Protein AF-A0A4P9WBE7-F1 (afdb_monomer)

InterPro domains:
  IPR011701 Major facilitator superfamily [PF07690] (8-128)
  IPR036259 MFS transporter superfamily [G3DSA:1.20.1250.20] (3-131)
  IP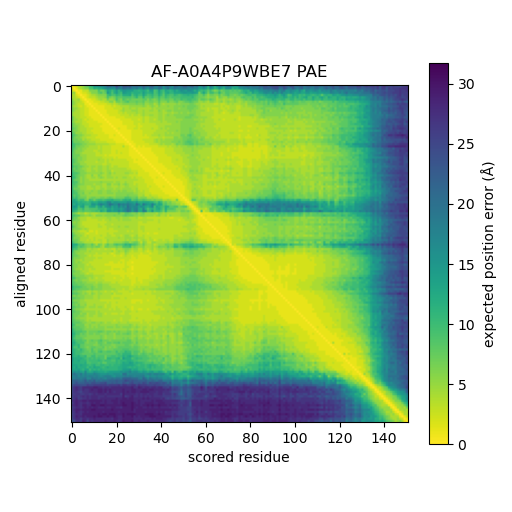R036259 MFS transporter superfamily [SSF103473] (7-125)

Radius of gyration: 24.72 Å; Cα contacts (8 Å, |Δi|>4): 81; chains: 1; bounding box: 64×46×67 Å

Nearest PDB structures (foldseek):
  8tnm-assembly1_A  TM=3.907E-01  e=2.930E+00  synthetic construct

Foldseek 3Di:
DPCLVCLLVVLLVVCQVVLVVVCVVPNLVVLLVLLVVLVVLLVVLVVCCVVPVPPDDPVSNSVNSNVSSNSRYVVVNLVSVLVVLVVPDDPVCSVVVSVVVVVVSVVVVVVVVVVVVVVVVVVVVVVVVVVVPDPDPPVPPPPPPPPPPDD

Secondary structure (DSSP, 8-state):
--GGGGTTHHHHHHHHHHHHHHHHHH-HHHHHHHHHHHHHHHHHHHHHHHHSTTT--HHHHHHHHHHHHHTTTGGGHHHHHHHHHHHHS-TTTHHHHHHHHHHHHHHHHHHHHHHHHHHHHHHHHHHHHHHHT-TT---------------

Mean predicted aligned error: 9.61 Å

Sequence (151 aa):
MSALKYIQYIPALLLIPYLGAYSDRFGRIPILKTTINSCGIWALSYLMAATWRSSLAYGFLVLMSLAQASQGSPMLMLPIAAAYVADTTKKSDRTRVLIAVGAVYYAAGAFTYAIGLFLFGARVSLIIEGQAGQPGVNRKPSDTSVGRLAS

Organism: NCBI:txid388810

Solvent-accessible surface area (backbone atoms only — not comparable to full-atom values): 8665 Å² total; per-residue (Å²): 128,71,68,67,77,45,62,35,50,56,56,19,63,67,42,46,62,57,52,51,58,46,24,71,76,72,39,50,65,64,50,52,51,41,25,55,49,24,53,50,53,48,52,48,51,53,52,49,50,68,72,39,66,90,73,62,53,72,64,56,58,52,50,49,39,47,57,24,14,74,36,44,32,76,78,42,48,59,60,47,50,50,51,45,42,61,76,75,41,56,83,90,49,34,64,62,52,50,51,49,53,50,50,53,55,54,48,52,53,53,51,51,53,52,52,52,50,51,55,51,51,55,53,51,50,55,52,53,51,58,60,72,66,55,91,74,82,73,74,71,77,76,80,76,74,76,75,78,86,71,132

Structure (mmCIF, N/CA/C/O backbone):
data_AF-A0A4P9WBE7-F1
#
_entry.id   AF-A0A4P9WBE7-F1
#
loop_
_atom_site.group_PDB
_atom_site.id
_atom_site.type_symbol
_atom_site.label_atom_id
_atom_site.label_alt_id
_atom_site.label_comp_id
_atom_site.label_asym_id
_atom_site.label_entity_id
_atom_site.label_seq_id
_atom_site.pdbx_PDB_ins_code
_atom_site.Cartn_x
_atom_site.Cartn_y
_atom_site.Cartn_z
_atom_site.occupancy
_atom_site.B_iso_or_equiv
_atom_site.auth_seq_id
_atom_site.auth_comp_id
_atom_site.auth_asym_id
_atom_site.auth_atom_id
_atom_site.pdbx_PDB_model_num
ATOM 1 N N . MET A 1 1 ? 19.747 -7.952 -9.845 1.00 53.75 1 MET A N 1
ATOM 2 C CA . MET A 1 1 ? 18.345 -7.455 -9.855 1.00 53.75 1 MET A CA 1
ATOM 3 C C . MET A 1 1 ? 17.544 -7.765 -8.575 1.00 53.75 1 MET A C 1
ATOM 5 O O . MET A 1 1 ? 16.401 -7.340 -8.478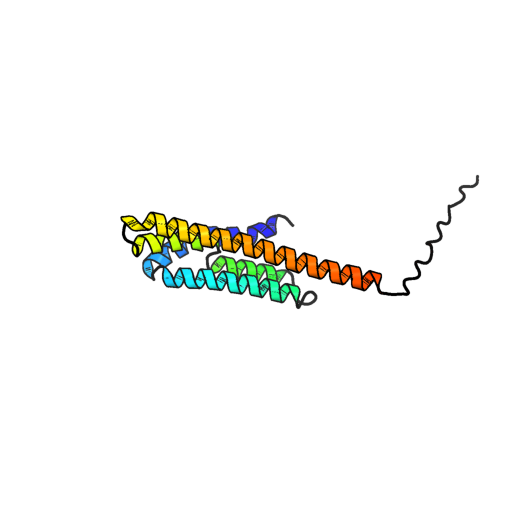 1.00 53.75 1 MET A O 1
ATOM 9 N N . SER A 1 2 ? 18.099 -8.448 -7.568 1.00 61.06 2 SER A N 1
ATOM 10 C CA . SER A 1 2 ? 17.378 -8.888 -6.357 1.00 61.06 2 SER A CA 1
ATOM 11 C C . SER A 1 2 ? 17.182 -7.804 -5.282 1.00 61.06 2 SER A C 1
ATOM 13 O O . SER A 1 2 ? 16.127 -7.778 -4.658 1.00 61.06 2 SER A O 1
ATOM 15 N N . ALA A 1 3 ? 18.131 -6.878 -5.095 1.00 63.84 3 ALA A N 1
ATOM 16 C CA . ALA A 1 3 ? 18.063 -5.857 -4.034 1.00 63.84 3 ALA A CA 1
ATOM 17 C C . ALA A 1 3 ? 16.983 -4.775 -4.262 1.00 63.84 3 ALA A C 1
ATOM 19 O O . ALA A 1 3 ? 16.379 -4.278 -3.316 1.00 63.84 3 ALA A O 1
ATOM 20 N N . LEU A 1 4 ? 16.681 -4.461 -5.523 1.00 63.47 4 LEU A N 1
ATOM 21 C CA . LEU A 1 4 ? 15.675 -3.465 -5.918 1.00 63.47 4 LEU A CA 1
ATOM 22 C C . LEU A 1 4 ? 14.267 -3.769 -5.429 1.00 63.47 4 LEU A C 1
ATOM 24 O O . LEU A 1 4 ? 13.526 -2.851 -5.101 1.00 63.47 4 LEU A O 1
ATOM 28 N N . LYS A 1 5 ? 13.909 -5.055 -5.351 1.00 66.81 5 LYS A N 1
ATOM 29 C CA . LYS A 1 5 ? 12.596 -5.478 -4.853 1.00 66.81 5 LYS A CA 1
ATOM 30 C C . LYS A 1 5 ? 12.362 -5.014 -3.416 1.00 66.81 5 LYS A C 1
ATOM 32 O O . LYS A 1 5 ? 11.219 -4.839 -3.016 1.00 66.81 5 LYS A O 1
ATOM 37 N N . TYR A 1 6 ? 13.442 -4.793 -2.665 1.00 74.00 6 TYR A N 1
ATOM 38 C CA . TYR A 1 6 ? 13.392 -4.448 -1.253 1.00 74.00 6 TYR A CA 1
ATOM 39 C C . TYR A 1 6 ? 13.588 -2.966 -0.952 1.00 74.00 6 TYR A C 1
ATOM 41 O O . TYR A 1 6 ? 13.335 -2.545 0.176 1.00 74.00 6 TYR A O 1
ATOM 49 N N . ILE A 1 7 ? 13.960 -2.157 -1.951 1.00 79.00 7 ILE A N 1
ATOM 50 C CA . ILE A 1 7 ? 14.284 -0.741 -1.738 1.00 79.00 7 ILE A CA 1
ATOM 51 C C . ILE A 1 7 ? 13.084 0.074 -1.240 1.00 79.00 7 ILE A C 1
ATOM 53 O O . ILE A 1 7 ? 13.264 1.053 -0.530 1.00 79.00 7 ILE A O 1
ATOM 57 N N . GLN A 1 8 ? 11.864 -0.362 -1.561 1.00 75.56 8 GLN A N 1
ATOM 58 C CA . GLN A 1 8 ? 10.626 0.248 -1.072 1.00 75.56 8 GLN A CA 1
ATOM 59 C C . GLN A 1 8 ? 10.250 -0.203 0.350 1.00 75.56 8 GLN A C 1
ATOM 61 O O . GLN A 1 8 ? 9.610 0.543 1.086 1.00 75.56 8 GLN A O 1
ATOM 66 N N . TYR A 1 9 ? 10.639 -1.416 0.762 1.00 80.94 9 TYR A N 1
ATOM 67 C CA . TYR A 1 9 ? 10.204 -1.982 2.044 1.00 80.94 9 TYR A CA 1
ATOM 68 C C . TYR A 1 9 ? 11.013 -1.445 3.220 1.00 80.94 9 TYR A C 1
ATOM 70 O O . TYR A 1 9 ? 10.451 -1.257 4.290 1.00 80.94 9 TYR A O 1
ATOM 78 N N . ILE A 1 10 ? 12.302 -1.158 3.029 1.00 85.06 10 ILE A N 1
ATOM 79 C CA . ILE A 1 10 ? 13.161 -0.593 4.081 1.00 85.06 10 ILE A CA 1
ATOM 80 C C . ILE A 1 10 ? 12.616 0.755 4.593 1.00 85.06 10 ILE A C 1
ATOM 82 O O . ILE A 1 10 ? 12.323 0.854 5.784 1.00 85.06 10 ILE A O 1
ATOM 86 N N . PRO A 1 11 ? 12.415 1.784 3.743 1.00 84.44 11 PRO A N 1
ATOM 87 C CA . PRO A 1 11 ? 11.855 3.054 4.194 1.00 84.44 11 PRO A CA 1
ATOM 88 C C . PRO A 1 11 ? 10.429 2.901 4.726 1.00 84.44 11 PRO A C 1
ATOM 90 O O . PRO A 1 11 ? 10.090 3.545 5.714 1.00 84.44 11 PRO A O 1
ATOM 93 N N . ALA A 1 12 ? 9.613 2.015 4.142 1.00 84.06 12 ALA A N 1
ATOM 94 C CA . ALA A 1 12 ? 8.278 1.740 4.663 1.00 84.06 12 ALA A CA 1
ATOM 95 C C . ALA A 1 12 ? 8.333 1.187 6.098 1.00 84.06 12 ALA A C 1
ATOM 97 O O . ALA A 1 12 ? 7.658 1.715 6.974 1.00 84.06 12 ALA A O 1
ATOM 98 N N . LEU A 1 13 ? 9.175 0.185 6.370 1.00 85.19 13 LEU A N 1
ATOM 99 C CA . LEU A 1 13 ? 9.349 -0.396 7.706 1.00 85.19 13 LEU A CA 1
ATOM 100 C C . LEU A 1 13 ? 9.803 0.638 8.737 1.00 85.19 13 LEU A C 1
ATOM 102 O O . LEU A 1 13 ? 9.306 0.634 9.860 1.00 85.19 13 LEU A O 1
ATOM 106 N N . LEU A 1 14 ? 10.700 1.543 8.345 1.00 88.56 14 LEU A N 1
ATOM 107 C CA . LEU A 1 14 ? 11.157 2.623 9.216 1.00 88.56 14 LEU A CA 1
ATOM 108 C C . LEU A 1 14 ? 10.065 3.664 9.479 1.00 88.56 14 LEU A C 1
ATOM 110 O O . LEU A 1 14 ? 10.005 4.201 10.578 1.00 88.56 14 LEU A O 1
ATOM 114 N N . LEU A 1 15 ? 9.197 3.941 8.502 1.00 88.19 15 LEU A N 1
ATOM 115 C CA . LEU A 1 15 ? 8.139 4.951 8.610 1.00 88.19 15 LEU A CA 1
ATOM 116 C C . L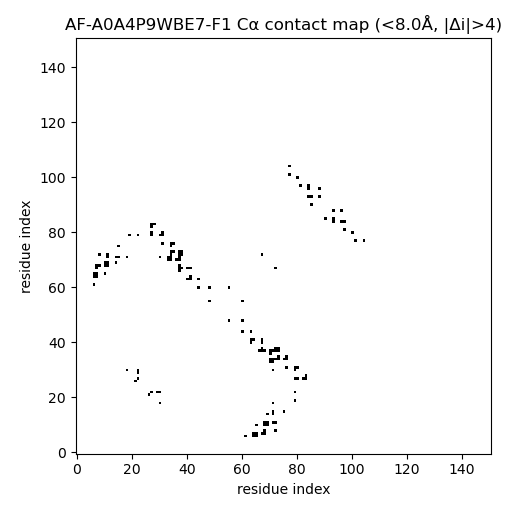EU A 1 15 ? 6.852 4.441 9.263 1.00 88.19 15 LEU A C 1
ATOM 118 O O . LEU A 1 15 ? 6.096 5.250 9.799 1.00 88.19 15 LEU A O 1
ATOM 122 N N . ILE A 1 16 ? 6.608 3.128 9.266 1.00 87.50 16 ILE A N 1
ATOM 123 C CA . ILE A 1 16 ? 5.421 2.503 9.870 1.00 87.50 16 ILE A CA 1
ATOM 124 C C . ILE A 1 16 ? 5.179 2.972 11.319 1.00 87.50 16 ILE A C 1
ATOM 126 O O . ILE A 1 16 ? 4.066 3.427 11.595 1.00 87.50 16 ILE A O 1
ATOM 130 N N . PRO A 1 17 ? 6.166 2.942 12.241 1.00 89.06 17 PRO A N 1
ATOM 131 C CA . PRO A 1 17 ? 5.962 3.403 13.616 1.00 89.06 17 PRO A CA 1
ATOM 132 C C . PRO A 1 17 ? 5.590 4.887 13.702 1.00 89.06 17 PRO A C 1
ATOM 134 O O . PRO A 1 17 ? 4.703 5.262 14.469 1.00 89.06 17 PRO A O 1
ATOM 137 N N . TYR A 1 18 ? 6.225 5.731 12.882 1.00 90.81 18 TYR A N 1
ATOM 138 C CA . TYR A 1 18 ? 5.948 7.168 12.854 1.00 90.81 18 TYR A CA 1
ATOM 139 C C . TYR A 1 18 ? 4.550 7.463 12.320 1.00 90.81 18 TYR A C 1
ATOM 141 O O . TYR A 1 18 ? 3.842 8.285 12.894 1.00 90.81 18 TYR A O 1
ATOM 149 N N . LEU A 1 19 ? 4.126 6.774 11.259 1.00 88.81 19 LEU A N 1
ATOM 150 C CA . LEU A 1 19 ? 2.782 6.913 10.699 1.00 88.81 19 LEU A CA 1
ATOM 151 C C . LEU A 1 19 ? 1.709 6.358 11.640 1.00 88.81 19 LEU A C 1
ATOM 153 O O . LEU A 1 19 ? 0.630 6.940 11.732 1.00 88.81 19 LEU A O 1
ATOM 157 N N . GLY A 1 20 ? 2.021 5.301 12.393 1.00 88.94 20 GLY A N 1
ATOM 158 C CA . GLY A 1 20 ? 1.190 4.813 13.494 1.00 88.94 20 GLY A CA 1
ATOM 159 C C . GLY A 1 20 ? 0.965 5.901 14.545 1.00 88.94 20 GLY A C 1
ATOM 160 O O . GLY A 1 20 ? -0.172 6.324 14.749 1.00 88.94 20 GLY A O 1
ATOM 161 N N . ALA A 1 21 ? 2.046 6.443 15.109 1.00 91.38 21 ALA A N 1
ATOM 162 C CA . ALA A 1 21 ? 1.978 7.525 16.095 1.00 91.38 21 ALA A CA 1
ATOM 163 C C . ALA A 1 21 ? 1.310 8.799 15.542 1.00 91.38 21 ALA A C 1
ATOM 165 O O . ALA A 1 21 ? 0.592 9.504 16.250 1.00 91.38 21 ALA A O 1
ATOM 166 N N . TYR A 1 22 ? 1.518 9.108 14.261 1.00 91.81 22 TYR A N 1
ATOM 167 C CA . TYR A 1 22 ? 0.862 10.231 13.598 1.00 91.81 22 TYR A CA 1
ATOM 168 C C . TYR A 1 22 ? -0.648 9.991 13.451 1.00 91.81 22 TYR A C 1
ATOM 170 O O . TYR A 1 22 ? -1.441 10.904 13.678 1.00 91.81 22 TYR A O 1
ATOM 178 N N . SER A 1 23 ? -1.061 8.758 13.145 1.00 93.50 23 SER A N 1
ATOM 179 C CA . SER A 1 23 ? -2.476 8.385 13.064 1.00 93.50 23 SER A CA 1
ATOM 180 C C . SER A 1 23 ? -3.195 8.470 14.416 1.00 93.50 23 SER A C 1
ATOM 182 O O . SER A 1 23 ? -4.390 8.756 14.437 1.00 93.50 23 SER A O 1
ATOM 184 N N . ASP A 1 24 ? -2.484 8.288 15.537 1.00 92.12 24 ASP A N 1
ATOM 185 C CA . ASP A 1 24 ? -3.042 8.523 16.879 1.00 92.12 24 ASP A CA 1
ATOM 186 C C . ASP A 1 24 ? -3.343 10.013 17.108 1.00 92.12 24 ASP A C 1
ATOM 188 O O . ASP A 1 24 ? -4.344 10.358 17.730 1.00 92.12 24 ASP A O 1
ATOM 192 N N . ARG A 1 25 ? -2.491 10.910 16.591 1.00 94.50 25 ARG A N 1
ATOM 193 C CA . ARG A 1 25 ? -2.590 12.363 16.821 1.00 94.50 25 ARG A CA 1
ATOM 194 C C . ARG A 1 25 ? -3.591 13.063 15.907 1.00 94.50 25 ARG A C 1
ATOM 196 O O . ARG A 1 25 ? -4.318 13.940 16.358 1.00 94.50 25 ARG A O 1
ATOM 203 N N . PHE A 1 26 ? -3.604 12.707 14.625 1.00 93.12 26 PHE A N 1
ATOM 204 C CA . PHE A 1 26 ? -4.399 13.391 13.595 1.00 93.12 26 PHE A CA 1
ATOM 205 C C . PHE A 1 26 ? -5.631 12.587 13.152 1.00 93.12 26 PHE A C 1
ATOM 207 O O . PHE A 1 26 ? -6.382 13.017 12.276 1.00 93.12 26 PHE A O 1
ATOM 214 N N . GLY A 1 27 ? -5.851 11.422 13.763 1.00 93.19 27 GLY A N 1
ATOM 215 C CA . GLY A 1 27 ? -6.909 10.487 13.408 1.00 93.19 27 GLY A CA 1
ATOM 216 C C . GLY A 1 27 ? -6.500 9.499 12.311 1.00 93.19 27 GLY A C 1
ATOM 217 O O . GLY A 1 27 ? -5.535 9.682 11.566 1.00 93.19 27 GLY A O 1
ATOM 218 N N . ARG A 1 28 ? -7.277 8.417 12.197 1.00 93.31 28 ARG A N 1
ATOM 219 C CA . ARG A 1 28 ? -6.981 7.296 11.286 1.00 93.31 28 ARG A CA 1
ATOM 220 C C . ARG A 1 28 ? -7.329 7.586 9.824 1.00 93.31 28 ARG A C 1
ATOM 222 O O . ARG A 1 28 ? -6.651 7.101 8.923 1.00 93.31 28 ARG A O 1
ATOM 229 N N . ILE A 1 29 ? -8.376 8.380 9.578 1.00 93.62 29 ILE A N 1
ATOM 230 C CA . ILE A 1 29 ? -8.899 8.647 8.225 1.00 93.62 29 ILE A CA 1
ATOM 231 C C . ILE A 1 29 ? -7.875 9.363 7.329 1.00 93.62 29 ILE A C 1
ATOM 233 O O . ILE A 1 29 ? -7.706 8.918 6.192 1.00 93.62 29 ILE A O 1
ATOM 237 N N . PRO A 1 30 ? -7.175 10.430 7.775 1.00 92.25 30 PRO A N 1
ATOM 238 C CA . PRO A 1 30 ? -6.138 11.060 6.961 1.00 92.25 30 PRO A CA 1
ATOM 239 C C . PRO A 1 30 ? -5.066 10.069 6.512 1.00 92.25 30 PRO A C 1
ATOM 241 O O . PRO A 1 30 ? -4.688 10.083 5.344 1.00 92.25 30 PRO A O 1
ATOM 244 N N . ILE A 1 31 ? -4.653 9.154 7.396 1.00 91.62 31 ILE A N 1
ATOM 245 C CA . ILE A 1 31 ? -3.614 8.178 7.064 1.00 91.62 31 ILE A CA 1
ATOM 246 C C . ILE A 1 31 ? -4.123 7.097 6.110 1.00 91.62 31 ILE A C 1
ATOM 248 O O . ILE A 1 31 ? -3.424 6.736 5.167 1.00 91.62 31 ILE A O 1
ATOM 252 N N . LEU A 1 32 ? -5.376 6.655 6.250 1.00 89.94 32 LEU A N 1
ATOM 253 C CA . LEU A 1 32 ? -6.000 5.786 5.245 1.00 89.94 32 LEU A CA 1
ATOM 254 C C . LEU A 1 32 ? -6.038 6.453 3.863 1.00 89.94 32 LEU A C 1
ATOM 256 O O . LEU A 1 32 ? -5.703 5.813 2.867 1.00 89.94 32 LEU A O 1
ATOM 260 N N . LYS A 1 33 ? -6.387 7.745 3.789 1.00 90.44 33 LYS A N 1
ATOM 261 C CA . LYS A 1 33 ? -6.388 8.498 2.523 1.00 90.44 33 LYS A CA 1
ATOM 262 C C . LYS A 1 33 ? -4.988 8.602 1.919 1.00 90.44 33 LYS A C 1
ATOM 264 O O . LYS A 1 33 ? -4.844 8.388 0.719 1.00 90.44 33 LYS A O 1
ATOM 269 N N . THR A 1 34 ? -3.958 8.884 2.721 1.00 89.69 34 THR A N 1
ATOM 270 C CA . THR A 1 34 ? -2.575 8.923 2.218 1.00 89.69 34 THR A CA 1
ATOM 271 C C . THR A 1 34 ? -2.119 7.557 1.716 1.00 89.69 34 THR A C 1
ATOM 273 O O . THR A 1 34 ? -1.519 7.477 0.648 1.00 89.69 34 THR A O 1
ATOM 276 N N . THR A 1 35 ? -2.476 6.470 2.409 1.00 87.81 35 THR A N 1
ATOM 277 C CA . THR A 1 35 ? -2.152 5.112 1.953 1.00 87.81 35 THR A CA 1
ATOM 278 C C . THR A 1 35 ? -2.854 4.776 0.635 1.00 87.81 35 THR A C 1
ATOM 280 O O . THR A 1 35 ? -2.209 4.258 -0.273 1.00 87.81 35 THR A O 1
ATOM 283 N N . ILE A 1 36 ? -4.130 5.135 0.466 1.00 87.69 36 ILE A N 1
ATOM 284 C CA . ILE A 1 36 ? -4.854 4.949 -0.805 1.00 87.69 36 ILE A CA 1
ATOM 285 C C . ILE A 1 36 ? -4.209 5.766 -1.934 1.00 87.69 36 ILE A C 1
ATOM 287 O O . ILE A 1 36 ? -3.977 5.239 -3.023 1.00 87.69 36 ILE A O 1
ATOM 291 N N . ASN A 1 37 ? -3.855 7.027 -1.674 1.00 87.44 37 ASN A N 1
ATOM 292 C CA . ASN A 1 37 ? -3.173 7.875 -2.654 1.00 87.44 37 ASN A CA 1
ATOM 293 C C . ASN A 1 37 ? -1.817 7.288 -3.074 1.00 87.44 37 ASN A C 1
ATOM 295 O O . ASN A 1 37 ? -1.473 7.333 -4.256 1.00 87.44 37 ASN A O 1
ATOM 299 N N . SER A 1 38 ? -1.087 6.662 -2.144 1.00 87.00 38 SER A N 1
ATOM 300 C CA . SER A 1 38 ? 0.179 5.983 -2.446 1.00 87.00 38 SER A CA 1
ATOM 301 C C . SER A 1 38 ? 0.009 4.856 -3.472 1.00 87.00 38 SER A C 1
ATOM 303 O O . SER A 1 38 ? 0.840 4.705 -4.369 1.00 87.00 38 SER A O 1
ATOM 305 N N . CYS A 1 39 ? -1.100 4.108 -3.402 1.00 84.44 39 CYS A N 1
ATOM 306 C CA . CYS A 1 39 ? -1.439 3.072 -4.378 1.00 84.44 39 CYS A CA 1
ATOM 307 C C . CYS A 1 39 ? -1.732 3.676 -5.759 1.00 84.44 39 CYS A C 1
ATOM 309 O O . CYS A 1 39 ? -1.335 3.108 -6.775 1.00 84.44 39 CYS A O 1
ATOM 311 N N . GLY A 1 40 ? -2.386 4.841 -5.799 1.00 84.31 40 GLY A N 1
ATOM 312 C CA . GLY A 1 40 ? -2.644 5.583 -7.034 1.00 84.31 40 GLY A CA 1
ATOM 313 C C . GLY A 1 40 ? -1.360 6.076 -7.704 1.00 84.31 40 GLY A C 1
ATOM 314 O O . GLY A 1 40 ? -1.178 5.877 -8.902 1.00 84.31 40 GLY A O 1
ATOM 315 N N . ILE A 1 41 ? -0.434 6.649 -6.929 1.00 84.56 41 ILE A N 1
ATOM 316 C CA . ILE A 1 41 ? 0.881 7.089 -7.426 1.00 84.56 41 ILE A CA 1
ATOM 317 C C . ILE A 1 41 ? 1.678 5.898 -7.959 1.00 84.56 41 ILE A C 1
ATOM 319 O O . ILE A 1 41 ? 2.277 5.982 -9.030 1.00 84.56 41 ILE A O 1
ATOM 323 N N . TRP A 1 42 ? 1.637 4.768 -7.251 1.00 84.38 42 TRP A N 1
ATOM 324 C CA . TRP A 1 42 ? 2.271 3.530 -7.692 1.00 84.38 42 TRP A CA 1
ATOM 325 C C . TRP A 1 42 ? 1.710 3.053 -9.036 1.00 84.38 42 TRP A C 1
ATOM 327 O O . TRP A 1 42 ? 2.468 2.869 -9.988 1.00 84.38 42 TRP A O 1
ATOM 337 N N . ALA A 1 43 ? 0.386 2.948 -9.163 1.00 83.12 43 ALA A N 1
ATOM 338 C CA . ALA A 1 43 ? -0.259 2.579 -10.422 1.00 83.12 43 ALA A CA 1
ATOM 339 C C . ALA A 1 43 ? 0.097 3.549 -11.563 1.00 83.12 43 ALA A C 1
ATOM 341 O O . ALA A 1 43 ? 0.454 3.113 -12.660 1.00 83.12 43 ALA A O 1
ATOM 342 N N . LEU A 1 44 ? 0.071 4.858 -11.292 1.00 85.56 44 LEU A N 1
ATOM 343 C CA . LEU A 1 44 ? 0.420 5.885 -12.268 1.00 85.56 44 LEU A CA 1
ATOM 344 C C . LEU A 1 44 ? 1.878 5.755 -12.721 1.00 85.56 44 LEU A C 1
ATOM 346 O O . LEU A 1 44 ? 2.150 5.818 -13.915 1.00 85.56 44 LEU A O 1
ATOM 350 N N . SER A 1 45 ? 2.812 5.506 -11.802 1.00 84.12 45 SER A N 1
ATOM 351 C CA . SER A 1 45 ? 4.229 5.336 -12.138 1.00 84.12 45 SER A CA 1
ATOM 352 C C . SER A 1 45 ? 4.492 4.148 -13.069 1.00 84.12 45 SER A C 1
ATOM 354 O O . SER A 1 45 ? 5.277 4.283 -14.009 1.00 84.12 45 SER A O 1
ATOM 356 N N . TYR A 1 46 ? 3.794 3.021 -12.888 1.00 81.00 46 TYR A N 1
ATOM 357 C CA . TYR A 1 46 ? 3.869 1.900 -13.832 1.00 81.00 46 TYR A CA 1
ATOM 358 C C . TYR A 1 46 ? 3.230 2.220 -15.172 1.00 81.00 46 TYR A C 1
ATOM 360 O O . TYR A 1 46 ? 3.777 1.836 -16.205 1.00 81.00 46 TYR A O 1
ATOM 368 N N . LEU A 1 47 ? 2.098 2.928 -15.171 1.00 83.38 47 LEU A N 1
ATOM 369 C CA . LEU A 1 47 ? 1.457 3.352 -16.409 1.00 83.38 47 LEU A CA 1
ATOM 370 C C . LEU A 1 47 ? 2.395 4.254 -17.218 1.00 83.38 47 LEU A C 1
ATOM 372 O O . LEU A 1 47 ? 2.612 4.000 -18.399 1.00 83.38 47 LEU A O 1
ATOM 376 N N . MET A 1 48 ? 3.024 5.235 -16.563 1.00 83.44 48 MET A N 1
ATOM 377 C CA . MET A 1 48 ? 4.027 6.101 -17.181 1.00 83.44 48 MET A CA 1
ATOM 378 C C . MET A 1 48 ? 5.218 5.294 -17.712 1.00 83.44 48 MET A C 1
ATOM 380 O O . MET A 1 48 ? 5.658 5.509 -18.839 1.00 83.44 48 MET A O 1
ATOM 384 N N . ALA A 1 49 ? 5.725 4.334 -16.934 1.00 82.00 49 ALA A N 1
ATOM 385 C CA . ALA A 1 49 ? 6.827 3.466 -17.351 1.00 82.00 49 ALA A CA 1
ATOM 386 C C . ALA A 1 49 ? 6.478 2.594 -18.567 1.00 82.00 49 ALA A C 1
ATOM 388 O O . ALA A 1 49 ? 7.340 2.318 -19.403 1.00 82.00 49 ALA A O 1
ATOM 389 N N . ALA A 1 50 ? 5.217 2.174 -18.679 1.00 78.69 50 ALA A N 1
ATOM 390 C CA . ALA A 1 50 ? 4.726 1.414 -19.818 1.00 78.69 50 ALA A CA 1
ATOM 391 C C . ALA A 1 50 ? 4.577 2.2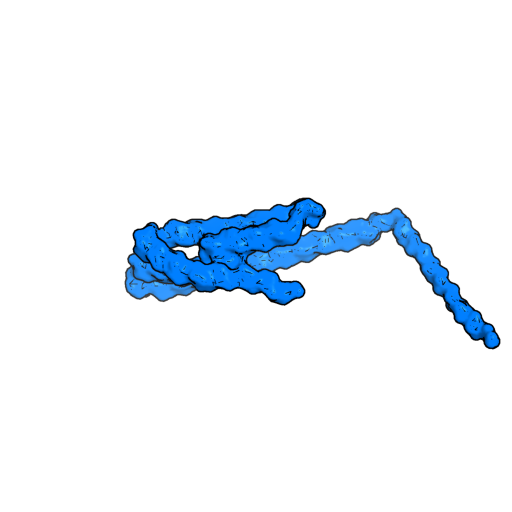80 -21.082 1.00 78.69 50 ALA A C 1
ATOM 393 O O . ALA A 1 50 ? 4.859 1.791 -22.176 1.00 78.69 50 ALA A O 1
ATOM 394 N N . THR A 1 51 ? 4.167 3.548 -20.951 1.00 82.50 51 THR A N 1
ATOM 395 C CA . THR A 1 51 ? 3.950 4.461 -22.087 1.00 82.50 51 THR A CA 1
ATOM 396 C C . THR A 1 51 ? 5.238 5.119 -22.589 1.00 82.50 51 THR A C 1
ATOM 398 O O . THR A 1 51 ? 5.454 5.183 -23.796 1.00 82.50 51 THR A O 1
ATOM 401 N N . TRP A 1 52 ? 6.134 5.555 -21.699 1.00 83.00 52 TRP A N 1
ATOM 402 C CA . TRP A 1 52 ? 7.381 6.262 -22.044 1.00 83.00 52 TRP A CA 1
ATOM 403 C C . TRP A 1 52 ? 8.624 5.382 -21.891 1.00 83.00 52 TRP A C 1
ATOM 405 O O . TRP A 1 52 ? 9.626 5.765 -21.281 1.00 83.00 52 TRP A O 1
ATOM 415 N N . ARG A 1 53 ? 8.561 4.183 -22.477 1.00 69.69 53 ARG A N 1
ATOM 416 C CA . ARG A 1 53 ? 9.550 3.107 -22.299 1.00 69.69 53 ARG A CA 1
ATOM 417 C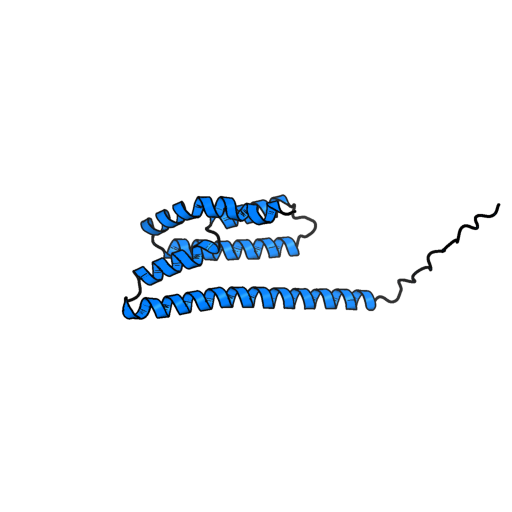 C . ARG A 1 53 ? 10.995 3.499 -22.646 1.00 69.69 53 ARG A C 1
ATOM 419 O O . ARG A 1 53 ? 11.921 2.941 -22.072 1.00 69.69 53 ARG A O 1
ATOM 426 N N . SER A 1 54 ? 11.187 4.433 -23.578 1.00 68.19 54 SER A N 1
ATOM 427 C CA . SER A 1 54 ? 12.498 4.907 -24.049 1.00 68.19 54 SER A CA 1
ATOM 428 C C . SER A 1 54 ? 13.020 6.155 -23.327 1.00 68.19 54 SER A C 1
ATOM 430 O O . SER A 1 54 ? 14.210 6.440 -23.419 1.00 68.19 54 SER A O 1
ATOM 432 N N . SER A 1 55 ? 12.167 6.894 -22.607 1.00 69.38 55 SER A N 1
ATOM 433 C CA . SER A 1 55 ? 12.532 8.180 -21.984 1.00 69.38 55 SER A CA 1
ATOM 434 C C . SER A 1 55 ? 12.602 8.125 -20.461 1.00 69.38 55 SER A C 1
ATOM 436 O O . SER A 1 55 ? 13.260 8.963 -19.846 1.00 69.38 55 SER A O 1
ATOM 438 N N . LEU A 1 56 ? 11.941 7.153 -19.830 1.00 74.00 56 LEU A N 1
ATOM 439 C CA . LEU A 1 56 ? 11.959 7.027 -18.378 1.00 74.00 56 LEU A CA 1
ATOM 440 C C . LEU A 1 56 ? 13.214 6.294 -17.909 1.00 74.00 56 LEU A C 1
ATOM 442 O O . LEU A 1 56 ? 13.325 5.071 -17.984 1.00 74.00 56 LEU A O 1
ATOM 446 N N . ALA A 1 57 ? 14.158 7.074 -17.385 1.00 75.94 57 ALA A N 1
ATOM 447 C CA . ALA A 1 57 ? 15.348 6.552 -16.738 1.00 75.94 57 ALA A CA 1
ATOM 448 C C . ALA A 1 57 ? 14.974 5.685 -15.526 1.00 75.94 57 ALA A C 1
ATOM 450 O O . ALA A 1 57 ? 14.060 6.000 -14.765 1.00 75.94 57 ALA A O 1
ATOM 451 N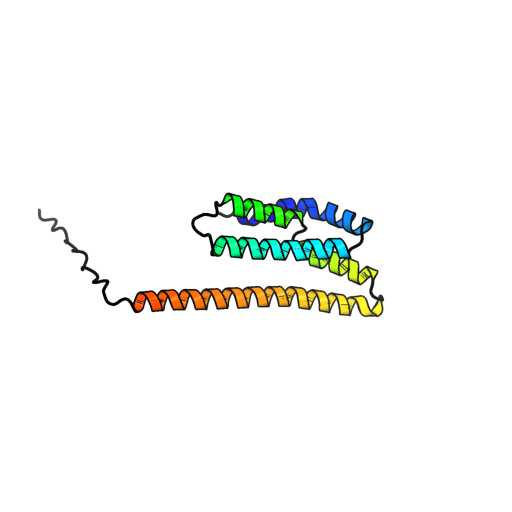 N . TYR A 1 58 ? 15.752 4.630 -15.291 1.00 79.56 58 TYR A N 1
ATOM 452 C CA . TYR A 1 58 ? 15.624 3.743 -14.130 1.00 79.56 58 TYR A CA 1
ATOM 453 C C . TYR A 1 58 ? 15.539 4.498 -12.783 1.00 79.56 58 TYR A C 1
ATOM 455 O O . TYR A 1 58 ? 14.815 4.077 -11.881 1.00 79.56 58 TYR A O 1
ATOM 463 N N . GLY A 1 59 ? 16.194 5.661 -12.664 1.00 82.56 59 GLY A N 1
ATOM 464 C CA . GLY A 1 59 ? 16.097 6.526 -11.484 1.00 82.56 59 GLY A CA 1
ATOM 465 C C . GLY A 1 59 ? 14.676 7.017 -11.174 1.00 82.56 59 GLY A C 1
ATOM 466 O O . GLY A 1 59 ? 14.320 7.121 -10.005 1.00 82.56 59 GLY A O 1
ATOM 467 N N . PHE A 1 60 ? 13.828 7.237 -12.184 1.00 85.19 60 PHE A N 1
ATOM 468 C CA . PHE A 1 60 ? 12.431 7.629 -11.979 1.00 85.19 60 PHE A CA 1
ATOM 469 C C . PHE A 1 60 ? 11.635 6.541 -11.249 1.00 85.19 60 PHE A C 1
ATOM 471 O O . PHE A 1 60 ? 10.911 6.834 -10.303 1.00 85.19 60 PHE A O 1
ATOM 478 N N . LEU A 1 61 ? 11.819 5.272 -11.628 1.00 82.31 61 LEU A N 1
ATOM 479 C CA . LEU A 1 61 ? 11.158 4.141 -10.969 1.00 82.31 61 LEU A CA 1
ATOM 480 C C . LEU A 1 61 ? 11.590 4.002 -9.507 1.00 82.31 61 LEU A C 1
ATOM 482 O O . LEU A 1 61 ? 10.761 3.726 -8.640 1.00 82.31 61 LEU A O 1
ATOM 486 N N . VAL A 1 62 ? 12.874 4.237 -9.223 1.00 85.31 62 VAL A N 1
ATOM 487 C CA . VAL A 1 62 ? 13.392 4.251 -7.849 1.00 85.31 62 VAL A CA 1
ATOM 488 C C . VAL A 1 62 ? 12.768 5.399 -7.054 1.00 85.31 62 VAL A C 1
ATOM 490 O O . VAL A 1 62 ? 12.264 5.167 -5.959 1.00 85.31 62 VAL A O 1
ATOM 493 N N . LEU A 1 63 ? 12.727 6.612 -7.613 1.00 86.75 63 LEU A N 1
ATOM 494 C CA . LEU A 1 63 ? 12.117 7.774 -6.960 1.00 86.75 63 LEU A CA 1
ATOM 495 C C . LEU A 1 63 ? 10.629 7.560 -6.669 1.00 86.75 63 LEU A C 1
ATOM 497 O O . LEU A 1 63 ? 10.183 7.844 -5.562 1.00 86.75 63 LEU A O 1
ATOM 501 N N . MET A 1 64 ? 9.874 7.011 -7.622 1.00 86.56 64 MET A N 1
ATOM 502 C CA . MET A 1 64 ? 8.457 6.691 -7.425 1.00 86.56 64 MET A CA 1
ATOM 503 C C . MET A 1 64 ? 8.259 5.606 -6.360 1.00 86.56 64 MET A C 1
ATOM 505 O O . MET A 1 64 ? 7.359 5.723 -5.532 1.00 86.56 64 MET A O 1
ATOM 509 N N . SER A 1 65 ? 9.138 4.599 -6.311 1.00 83.12 65 SER A N 1
ATOM 510 C CA . SER A 1 65 ? 9.110 3.563 -5.265 1.00 83.12 65 SER A CA 1
ATOM 511 C C . SER A 1 65 ? 9.382 4.146 -3.872 1.00 83.12 65 SER A C 1
ATOM 513 O O . SER A 1 65 ? 8.726 3.779 -2.899 1.00 83.12 65 SER A O 1
ATOM 515 N N . LEU A 1 66 ? 10.316 5.095 -3.762 1.00 87.38 66 LEU A N 1
ATOM 516 C CA . LEU A 1 66 ? 10.595 5.801 -2.508 1.00 87.38 66 LEU A CA 1
ATOM 517 C C . LEU A 1 66 ? 9.443 6.736 -2.108 1.00 87.38 66 LEU A C 1
ATOM 519 O O . LEU A 1 66 ? 9.065 6.777 -0.939 1.00 87.38 66 LEU A O 1
ATOM 523 N N . ALA A 1 67 ? 8.848 7.443 -3.072 1.00 86.00 67 ALA A N 1
ATOM 524 C CA . ALA A 1 67 ? 7.688 8.307 -2.850 1.00 86.00 67 ALA A CA 1
ATOM 525 C C . ALA A 1 67 ? 6.437 7.518 -2.433 1.00 86.00 67 ALA A C 1
ATOM 527 O O . ALA A 1 67 ? 5.622 8.010 -1.655 1.00 86.00 67 ALA A O 1
ATOM 528 N N . GLN A 1 68 ? 6.279 6.288 -2.923 1.00 84.56 68 GLN A N 1
ATOM 529 C CA . GLN A 1 68 ? 5.243 5.375 -2.450 1.00 84.56 68 GLN A CA 1
ATOM 530 C C . GLN A 1 68 ? 5.530 4.921 -1.014 1.00 84.56 68 GLN A C 1
ATOM 532 O O . GLN A 1 68 ? 4.635 4.940 -0.166 1.00 84.56 68 GLN A O 1
ATOM 537 N N . ALA A 1 69 ? 6.773 4.522 -0.728 1.00 84.62 69 ALA A N 1
ATOM 538 C CA . ALA A 1 69 ? 7.161 4.061 0.598 1.00 84.62 69 ALA A CA 1
ATOM 539 C C . ALA A 1 69 ? 6.951 5.137 1.674 1.00 84.62 69 ALA A C 1
ATOM 541 O O . ALA A 1 69 ? 6.546 4.809 2.789 1.00 84.62 69 ALA A O 1
ATOM 542 N N . SER A 1 70 ? 7.153 6.416 1.333 1.00 84.62 70 SER A N 1
ATOM 543 C CA . SER A 1 70 ? 6.966 7.526 2.272 1.00 84.62 70 SER A CA 1
ATOM 544 C C . SER A 1 70 ? 5.511 7.778 2.676 1.00 84.62 70 SER A C 1
ATOM 546 O O . SER A 1 70 ? 5.254 8.316 3.749 1.00 84.62 70 SER A O 1
ATOM 548 N N . GLN A 1 71 ? 4.553 7.344 1.857 1.00 82.88 71 GLN A N 1
ATOM 549 C CA . GLN A 1 71 ? 3.117 7.539 2.088 1.00 82.88 71 GLN A CA 1
ATOM 550 C C . GLN A 1 71 ? 2.451 6.360 2.811 1.00 82.88 71 GLN A C 1
ATOM 552 O O . GLN A 1 71 ? 1.227 6.311 2.957 1.00 82.88 71 GLN A O 1
ATOM 557 N N . GLY A 1 72 ? 3.261 5.417 3.295 1.00 70.62 72 GLY A N 1
ATOM 558 C CA . GLY A 1 72 ? 2.832 4.419 4.263 1.00 70.62 72 GLY A CA 1
ATOM 559 C C . GLY A 1 72 ? 2.786 2.989 3.770 1.00 70.62 72 GLY A C 1
ATOM 560 O O . GLY A 1 72 ? 2.599 2.105 4.593 1.00 70.62 72 GLY A O 1
ATOM 561 N N . SER A 1 73 ? 3.057 2.727 2.491 1.00 77.81 73 SER A N 1
ATOM 562 C CA . SER A 1 73 ? 2.964 1.387 1.901 1.00 77.81 73 SER A CA 1
ATOM 563 C C . SER A 1 73 ? 1.556 0.762 2.031 1.00 77.81 73 SER A C 1
ATOM 565 O O . SER A 1 73 ? 0.839 0.957 3.014 1.00 77.81 73 SER A O 1
ATOM 567 N N . PRO A 1 74 ? 1.131 -0.081 1.077 1.00 79.38 74 PRO A N 1
ATOM 568 C CA . PRO A 1 74 ? -0.089 -0.876 1.238 1.00 79.38 74 PRO A CA 1
ATOM 569 C C . PRO A 1 74 ? -0.113 -1.695 2.542 1.00 79.38 74 PRO A C 1
ATOM 571 O O . PRO A 1 74 ? -1.181 -2.012 3.060 1.00 79.38 74 PRO A O 1
ATOM 574 N N . MET A 1 75 ? 1.062 -1.991 3.115 1.00 82.12 75 MET A N 1
ATOM 575 C CA . MET A 1 75 ? 1.189 -2.746 4.364 1.00 82.12 75 MET A CA 1
ATOM 576 C C . MET A 1 75 ? 0.584 -2.044 5.589 1.00 82.12 75 MET A C 1
ATOM 578 O O . MET A 1 75 ? 0.181 -2.738 6.518 1.00 82.12 75 MET A O 1
ATOM 582 N N . LEU A 1 76 ? 0.464 -0.708 5.600 1.00 87.88 76 LEU A N 1
ATOM 583 C CA . LEU A 1 76 ? -0.214 0.013 6.688 1.00 87.88 76 LEU A CA 1
ATOM 584 C C . LEU A 1 76 ? -1.736 -0.011 6.590 1.00 87.88 76 LEU A C 1
ATOM 586 O O . LEU A 1 76 ? -2.412 0.254 7.585 1.00 87.88 76 LEU A O 1
ATOM 590 N N . MET A 1 77 ? -2.290 -0.342 5.423 1.00 89.62 77 MET A N 1
ATOM 591 C CA . MET A 1 77 ? -3.724 -0.207 5.192 1.00 89.62 77 MET A CA 1
ATOM 592 C C . MET A 1 77 ? -4.533 -1.119 6.118 1.00 89.62 77 MET A C 1
ATOM 594 O O . MET A 1 77 ? -5.487 -0.662 6.741 1.00 89.62 77 MET A O 1
ATOM 598 N N . LEU A 1 78 ? -4.119 -2.383 6.265 1.00 91.75 78 LEU A N 1
ATOM 599 C CA . LEU A 1 78 ? -4.788 -3.347 7.143 1.00 91.75 78 LEU A CA 1
ATOM 600 C C . LEU A 1 78 ? -4.674 -2.980 8.635 1.00 91.75 78 LEU A C 1
ATOM 602 O O . LEU A 1 78 ? -5.718 -2.909 9.281 1.00 91.75 78 LEU A O 1
ATOM 606 N N . PRO A 1 79 ? -3.479 -2.705 9.202 1.00 92.19 79 PRO A N 1
ATOM 607 C CA . PRO A 1 79 ? -3.353 -2.286 10.599 1.00 92.19 79 PRO A CA 1
ATOM 608 C C . PRO A 1 79 ? -4.155 -1.027 10.940 1.00 92.19 79 PRO A C 1
ATOM 610 O O . PRO A 1 79 ? -4.837 -0.992 11.962 1.00 92.19 79 PRO A O 1
ATOM 613 N N . ILE A 1 80 ? -4.122 -0.004 10.080 1.00 93.12 80 ILE A N 1
ATOM 614 C CA . ILE A 1 80 ? -4.830 1.257 10.336 1.00 93.12 80 ILE A CA 1
ATOM 615 C C . ILE A 1 80 ? -6.337 1.084 10.158 1.00 93.12 80 ILE A C 1
ATOM 617 O O . ILE A 1 80 ? -7.105 1.620 10.956 1.00 93.12 80 ILE A O 1
ATOM 621 N N . ALA A 1 81 ? -6.782 0.307 9.166 1.00 94.00 81 ALA A N 1
ATOM 622 C CA . ALA A 1 81 ? -8.193 -0.037 9.030 1.00 94.00 81 ALA A CA 1
ATOM 623 C C . ALA A 1 81 ? -8.680 -0.846 10.240 1.00 94.00 81 ALA A C 1
ATOM 625 O O . ALA A 1 81 ? -9.766 -0.585 10.750 1.00 94.00 81 ALA A O 1
ATOM 626 N N . ALA A 1 82 ? -7.866 -1.775 10.747 1.00 95.06 82 ALA A N 1
ATOM 627 C CA . ALA A 1 82 ? -8.198 -2.546 11.935 1.00 95.06 82 ALA A CA 1
ATOM 628 C C . ALA A 1 82 ? -8.306 -1.663 13.186 1.00 95.06 82 ALA A C 1
ATOM 630 O O . ALA A 1 82 ? -9.275 -1.788 13.935 1.00 95.06 82 ALA A O 1
ATOM 631 N N . ALA A 1 83 ? -7.367 -0.729 13.372 1.00 94.88 83 ALA A N 1
ATOM 632 C CA . ALA A 1 83 ? -7.431 0.272 14.434 1.00 94.88 83 ALA A CA 1
ATOM 633 C C . ALA A 1 83 ? -8.690 1.147 14.302 1.00 94.88 83 ALA A C 1
ATOM 635 O O . ALA A 1 83 ? -9.441 1.301 15.258 1.00 94.88 83 ALA A O 1
ATOM 636 N N . TYR A 1 84 ? -8.996 1.627 13.095 1.00 95.56 84 TYR A N 1
ATOM 637 C CA . TYR A 1 84 ? -10.197 2.422 12.837 1.00 95.56 84 TYR A CA 1
ATOM 638 C C . TYR A 1 84 ? -11.497 1.659 13.136 1.00 95.56 84 TYR A C 1
ATOM 640 O O . TYR A 1 84 ? -12.418 2.213 13.736 1.00 95.56 84 TYR A O 1
ATOM 648 N N . VAL A 1 85 ? -11.584 0.379 12.762 1.00 96.75 85 VAL A N 1
ATOM 649 C CA . VAL A 1 85 ? -12.735 -0.479 13.088 1.00 96.75 85 VAL A CA 1
ATOM 650 C C . VAL A 1 85 ? -12.844 -0.687 14.598 1.00 96.75 85 VAL A C 1
ATOM 652 O O . VAL A 1 85 ? -13.948 -0.640 15.140 1.00 96.75 85 VAL A O 1
ATOM 655 N N . ALA A 1 86 ? -11.722 -0.877 15.297 1.00 96.12 86 ALA A N 1
ATOM 656 C CA . ALA A 1 86 ? -11.719 -0.978 16.752 1.00 96.12 86 ALA A CA 1
ATOM 657 C C . ALA A 1 86 ? -12.247 0.307 17.416 1.00 96.12 86 ALA A C 1
ATOM 659 O O . ALA A 1 86 ? -13.042 0.211 18.355 1.00 96.12 86 ALA A O 1
ATOM 660 N N . ASP A 1 87 ? -11.878 1.475 16.887 1.00 95.94 87 ASP A N 1
ATOM 661 C CA . ASP A 1 87 ? -12.284 2.785 17.405 1.00 95.94 87 ASP A CA 1
ATOM 662 C C . ASP A 1 87 ? -13.769 3.102 17.125 1.00 95.94 87 ASP A C 1
ATOM 664 O O . ASP A 1 87 ? -14.432 3.740 17.940 1.00 95.94 87 ASP A O 1
ATOM 668 N N . THR A 1 88 ? -14.323 2.640 15.997 1.00 96.94 88 THR A N 1
ATOM 669 C CA . THR A 1 88 ? -15.657 3.065 15.510 1.00 96.94 88 THR A CA 1
ATOM 670 C C . THR A 1 88 ? -16.763 2.016 15.615 1.00 96.94 88 THR A C 1
ATOM 672 O O . THR A 1 88 ? -17.942 2.349 15.501 1.00 96.94 88 THR A O 1
ATOM 675 N N . THR A 1 89 ? -16.422 0.744 15.834 1.00 97.38 89 THR A N 1
ATOM 676 C CA . THR A 1 89 ? -17.387 -0.366 15.814 1.00 97.38 89 THR A CA 1
ATOM 677 C C . THR A 1 89 ? -17.625 -0.932 17.215 1.00 97.38 89 THR A C 1
ATOM 679 O O . THR A 1 89 ? -16.694 -1.089 18.014 1.00 97.38 89 THR A O 1
ATOM 682 N N . LYS A 1 90 ? -18.880 -1.297 17.516 1.00 98.06 90 LYS A N 1
ATOM 683 C CA . LYS A 1 90 ? -19.264 -1.972 18.768 1.00 98.06 90 LYS A CA 1
ATOM 684 C C . LYS A 1 90 ? -18.519 -3.295 18.929 1.00 98.06 90 LYS A C 1
ATOM 686 O O . LYS A 1 90 ? -18.314 -4.022 17.961 1.00 98.06 90 LYS A O 1
ATOM 691 N N . LYS A 1 91 ? -18.177 -3.656 20.170 1.00 97.50 91 LYS A N 1
ATOM 692 C CA . LYS A 1 91 ? -17.401 -4.873 20.475 1.00 97.50 91 LYS A CA 1
ATOM 693 C C . LYS A 1 91 ? -18.027 -6.156 19.902 1.00 97.50 91 LYS A C 1
ATOM 695 O O . LYS A 1 91 ? -17.279 -7.014 19.450 1.00 97.50 91 LYS A O 1
ATOM 700 N N . SER A 1 92 ? -19.359 -6.255 19.878 1.00 97.88 92 SER A N 1
ATOM 701 C CA . SER A 1 92 ? -20.111 -7.380 19.294 1.00 97.88 92 SER A CA 1
ATOM 702 C C . SER A 1 92 ? -19.902 -7.543 17.786 1.00 97.88 92 SER A C 1
ATOM 704 O O . SER A 1 92 ? -19.908 -8.664 17.289 1.00 97.88 92 SER A O 1
ATOM 706 N N . ASP A 1 93 ? -19.683 -6.441 17.066 1.00 98.12 93 ASP A N 1
ATOM 707 C CA . ASP A 1 93 ? -19.658 -6.418 15.600 1.00 98.12 93 ASP A CA 1
ATOM 708 C C . ASP A 1 93 ? -18.234 -6.341 15.023 1.00 98.12 93 ASP A C 1
ATOM 710 O O .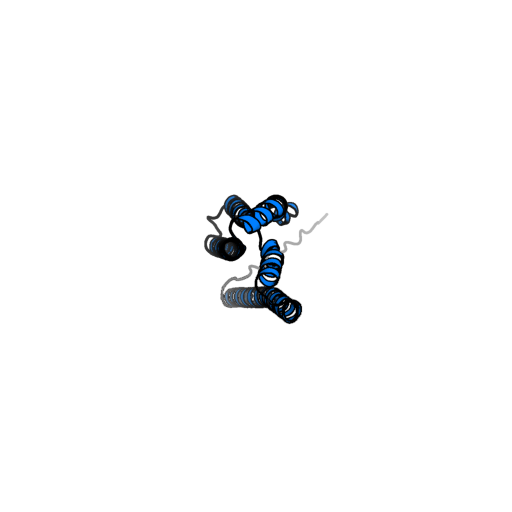 ASP A 1 93 ? -18.026 -6.640 13.846 1.00 98.12 93 ASP A O 1
ATOM 714 N N . ARG A 1 94 ? -17.231 -5.985 15.843 1.00 96.94 94 ARG A N 1
ATOM 715 C CA . ARG A 1 94 ? -15.830 -5.781 15.417 1.00 96.94 94 ARG A CA 1
ATOM 716 C C . ARG A 1 94 ? -15.271 -6.950 14.619 1.00 96.94 94 ARG A C 1
ATOM 718 O O . ARG A 1 94 ? -14.710 -6.732 13.552 1.00 96.94 94 ARG A O 1
ATOM 725 N N . THR A 1 95 ? -15.440 -8.180 15.102 1.00 97.50 95 THR A N 1
ATOM 726 C CA . THR A 1 95 ? -14.911 -9.374 14.424 1.00 97.50 95 THR A CA 1
ATOM 727 C C . THR A 1 95 ? -15.488 -9.516 13.019 1.00 97.50 95 THR A C 1
ATOM 729 O O . THR A 1 95 ? -14.744 -9.739 12.068 1.00 97.50 95 THR A O 1
ATOM 732 N N . ARG A 1 96 ? -16.803 -9.317 12.861 1.00 98.06 96 ARG A N 1
ATOM 733 C CA . ARG A 1 96 ? -17.472 -9.401 11.558 1.00 98.06 96 ARG A CA 1
ATOM 734 C C . ARG A 1 96 ? -16.958 -8.330 10.597 1.00 98.06 96 ARG A C 1
ATOM 736 O O . ARG A 1 96 ? -16.671 -8.640 9.444 1.00 98.06 96 ARG A O 1
ATOM 743 N N . VAL A 1 97 ? -16.824 -7.091 11.069 1.00 97.94 97 VAL A N 1
ATOM 744 C CA . VAL A 1 97 ? -16.332 -5.977 10.244 1.00 97.94 97 VAL A CA 1
ATOM 745 C C . VAL A 1 97 ? -14.865 -6.184 9.856 1.00 97.94 97 VAL A C 1
ATOM 747 O O . VAL A 1 97 ? -14.524 -6.015 8.690 1.00 97.94 97 VAL A O 1
ATOM 750 N N . LEU A 1 98 ? -14.007 -6.624 10.782 1.00 96.69 98 LEU A N 1
ATOM 751 C CA . LEU A 1 98 ? -12.599 -6.924 10.493 1.00 96.69 98 LEU A CA 1
ATOM 752 C C . LEU A 1 98 ? -12.444 -8.045 9.460 1.00 96.69 98 LEU A C 1
ATOM 754 O O . LEU A 1 98 ? -11.637 -7.913 8.542 1.00 96.69 98 LEU A O 1
ATOM 758 N N . ILE A 1 99 ? -13.238 -9.117 9.571 1.00 97.69 99 ILE A N 1
ATOM 759 C CA . ILE A 1 99 ? -13.252 -10.202 8.579 1.00 97.69 99 ILE A CA 1
ATOM 760 C C . ILE A 1 99 ? -13.664 -9.660 7.208 1.00 97.69 99 ILE A C 1
ATOM 762 O O . ILE A 1 99 ? -13.008 -9.968 6.217 1.00 97.69 99 ILE A O 1
ATOM 766 N N . ALA A 1 100 ? -14.706 -8.827 7.142 1.00 97.69 100 ALA A N 1
ATOM 767 C CA . ALA A 1 100 ? -15.152 -8.231 5.886 1.00 97.69 100 ALA A CA 1
ATOM 768 C C . ALA A 1 100 ? -14.072 -7.330 5.259 1.00 97.69 100 ALA A C 1
ATOM 770 O O . ALA A 1 100 ? -13.783 -7.461 4.072 1.00 97.69 100 ALA A O 1
ATOM 771 N N . VAL A 1 101 ? -13.427 -6.467 6.052 1.00 94.88 101 VAL A N 1
ATOM 772 C CA . VAL A 1 101 ? -12.321 -5.608 5.593 1.00 94.88 101 VAL A CA 1
ATOM 773 C C . VAL A 1 101 ? -11.152 -6.446 5.072 1.00 94.88 101 VAL A C 1
ATOM 775 O O . VAL A 1 101 ? -10.644 -6.179 3.983 1.00 94.88 101 VAL A O 1
ATOM 778 N N . GLY A 1 102 ? -10.753 -7.487 5.809 1.00 94.56 102 GLY A N 1
ATOM 779 C CA . GLY A 1 102 ? -9.699 -8.408 5.384 1.00 94.56 102 GLY A CA 1
ATOM 780 C C . GLY A 1 102 ? -10.054 -9.134 4.087 1.00 94.56 102 GLY A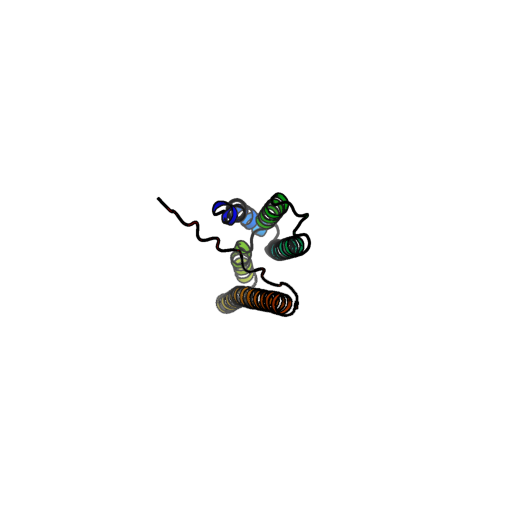 C 1
ATOM 781 O O . GLY A 1 102 ? -9.253 -9.156 3.155 1.00 94.56 102 GLY A O 1
ATOM 782 N N . ALA A 1 103 ? -11.273 -9.667 3.988 1.00 96.25 103 ALA A N 1
ATOM 783 C CA . ALA A 1 103 ? -11.755 -10.354 2.793 1.00 96.25 103 ALA A CA 1
ATOM 784 C C . ALA A 1 103 ? -11.732 -9.437 1.562 1.00 96.25 103 ALA A C 1
ATOM 786 O O . ALA A 1 103 ? -11.213 -9.834 0.520 1.00 96.25 103 ALA A O 1
ATOM 787 N N . VAL A 1 104 ? -12.219 -8.198 1.690 1.00 94.50 104 VAL A N 1
ATOM 788 C CA . VAL A 1 104 ? -12.188 -7.205 0.604 1.00 94.50 104 VAL A CA 1
ATOM 789 C C . VAL A 1 104 ? -10.752 -6.876 0.197 1.00 94.50 104 VAL A C 1
ATOM 791 O O . VAL A 1 104 ? -10.454 -6.842 -0.995 1.00 94.50 104 VAL A O 1
ATOM 794 N N . TYR A 1 105 ? -9.848 -6.684 1.161 1.00 91.12 105 TYR A N 1
ATOM 795 C CA . TYR A 1 105 ? -8.440 -6.397 0.885 1.00 91.12 105 TYR A CA 1
ATOM 796 C C . TYR A 1 105 ? -7.762 -7.510 0.074 1.00 91.12 105 TYR A C 1
ATOM 798 O O . TYR A 1 105 ? -7.150 -7.248 -0.964 1.00 91.12 105 TYR A O 1
ATOM 806 N N . TYR A 1 106 ? -7.896 -8.764 0.514 1.00 92.38 106 TYR A N 1
ATOM 807 C CA . TYR A 1 106 ? -7.282 -9.898 -0.177 1.00 92.38 106 TYR A CA 1
ATOM 808 C C . TYR A 1 106 ? -7.945 -10.190 -1.524 1.00 92.38 106 TYR A C 1
ATOM 810 O O . TYR A 1 106 ? -7.241 -10.489 -2.491 1.00 92.38 106 TYR A O 1
ATOM 818 N N . ALA A 1 107 ? -9.271 -10.046 -1.618 1.00 93.88 107 ALA A N 1
ATOM 819 C CA . ALA A 1 107 ? -9.984 -10.171 -2.883 1.00 93.88 107 ALA A CA 1
ATOM 820 C C . ALA A 1 107 ? -9.484 -9.134 -3.896 1.00 93.88 107 ALA A C 1
ATOM 822 O O . ALA A 1 107 ? -9.130 -9.502 -5.014 1.00 93.88 107 ALA A O 1
ATOM 823 N N . ALA A 1 108 ? -9.370 -7.862 -3.501 1.00 89.06 108 ALA A N 1
ATOM 824 C CA . ALA A 1 108 ? -8.856 -6.804 -4.370 1.00 89.06 108 ALA A CA 1
ATOM 825 C C . ALA A 1 108 ? -7.444 -7.120 -4.889 1.00 89.06 108 ALA A C 1
ATOM 827 O O . ALA A 1 108 ? -7.169 -6.940 -6.078 1.00 89.06 108 ALA A O 1
ATOM 828 N N . GLY A 1 109 ? -6.569 -7.656 -4.031 1.00 86.31 109 GLY A N 1
ATOM 829 C CA . GLY A 1 109 ? -5.247 -8.135 -4.436 1.00 86.31 109 GLY A CA 1
ATOM 830 C C . GLY A 1 109 ? -5.325 -9.225 -5.509 1.00 86.31 109 GLY A C 1
ATOM 831 O O . GLY A 1 109 ? -4.730 -9.080 -6.576 1.00 86.31 109 GLY A O 1
ATOM 832 N N . ALA A 1 110 ? -6.101 -10.284 -5.265 1.00 89.88 110 ALA A N 1
ATOM 833 C CA . ALA A 1 110 ? -6.267 -11.392 -6.207 1.00 89.88 110 ALA A CA 1
ATOM 834 C C . ALA A 1 110 ? -6.844 -10.937 -7.560 1.00 89.88 110 ALA A C 1
ATOM 836 O O . ALA A 1 110 ? -6.298 -11.281 -8.611 1.00 89.88 110 ALA A O 1
ATOM 837 N N . PHE A 1 111 ? -7.895 -10.111 -7.542 1.00 91.69 111 PHE A N 1
ATOM 838 C CA . PHE A 1 111 ? -8.504 -9.560 -8.755 1.00 91.69 111 PHE A CA 1
ATOM 839 C C . PHE A 1 111 ? -7.526 -8.695 -9.549 1.00 91.69 111 PHE A C 1
ATOM 841 O O . PHE A 1 111 ? -7.453 -8.821 -10.769 1.00 91.69 111 PHE A O 1
ATOM 848 N N . THR A 1 112 ? -6.732 -7.864 -8.871 1.00 85.38 112 THR A N 1
ATOM 849 C CA . THR A 1 112 ? -5.736 -7.008 -9.529 1.00 85.38 112 THR A CA 1
ATOM 850 C C . THR A 1 112 ? -4.708 -7.844 -10.294 1.00 85.38 112 THR A C 1
ATOM 852 O O . THR A 1 112 ? -4.427 -7.558 -11.458 1.00 85.38 112 THR A O 1
ATOM 855 N N . TYR A 1 113 ? -4.183 -8.915 -9.685 1.00 86.12 113 TYR A N 1
ATOM 856 C CA . TYR A 1 113 ? -3.236 -9.807 -10.361 1.00 86.12 113 TYR A CA 1
ATOM 857 C C . TYR A 1 113 ? -3.874 -10.565 -11.526 1.00 86.12 113 TYR A C 1
ATOM 859 O O . TYR A 1 113 ? -3.265 -10.658 -12.592 1.00 86.12 113 TYR A O 1
ATOM 867 N N . ALA A 1 114 ? -5.097 -11.072 -11.350 1.00 90.19 114 ALA A N 1
ATOM 868 C CA . ALA A 1 114 ? -5.813 -11.791 -12.400 1.00 90.19 114 ALA A CA 1
ATOM 869 C C . ALA A 1 114 ? -6.058 -10.903 -13.632 1.00 90.19 114 ALA A C 1
ATOM 871 O O . ALA A 1 114 ? -5.741 -11.299 -14.754 1.00 90.19 114 ALA A O 1
ATOM 872 N N . ILE A 1 115 ? -6.546 -9.676 -13.420 1.00 89.00 115 ILE A N 1
ATOM 873 C CA . ILE A 1 115 ? -6.774 -8.697 -14.491 1.00 89.00 115 ILE A CA 1
ATOM 874 C C . ILE A 1 115 ? -5.449 -8.315 -15.159 1.00 89.00 115 ILE A C 1
ATOM 876 O O . ILE A 1 115 ? -5.361 -8.303 -16.386 1.00 89.00 115 ILE A O 1
ATOM 880 N N . GLY A 1 116 ? -4.402 -8.043 -14.375 1.00 84.25 116 GLY A N 1
ATOM 881 C CA . GLY A 1 116 ? -3.085 -7.692 -14.908 1.00 84.25 116 GLY A CA 1
ATOM 882 C C . GLY A 1 116 ? -2.499 -8.787 -15.804 1.00 84.25 116 GLY A C 1
ATOM 883 O O . GLY A 1 116 ? -2.012 -8.496 -16.897 1.00 84.25 116 GLY A O 1
ATOM 884 N N . LEU A 1 117 ? -2.600 -10.050 -15.380 1.00 87.12 117 LEU A N 1
ATOM 885 C CA . LEU A 1 117 ? -2.126 -11.194 -16.158 1.00 87.12 117 LEU A CA 1
ATOM 886 C C . LEU A 1 117 ? -2.943 -11.388 -17.440 1.00 87.12 117 LEU A C 1
ATOM 888 O O . LEU A 1 117 ? -2.367 -11.619 -18.503 1.00 87.12 117 LEU A O 1
ATOM 892 N N . PHE A 1 118 ? -4.268 -11.251 -17.353 1.00 92.25 118 PHE A N 1
ATOM 893 C CA . PHE A 1 118 ? -5.159 -11.341 -18.507 1.00 92.25 118 PHE A CA 1
ATOM 894 C C . PHE A 1 118 ? -4.820 -10.288 -19.571 1.00 92.25 118 PHE A C 1
ATOM 896 O O . PHE A 1 118 ? -4.614 -10.627 -20.736 1.00 92.25 118 PHE A O 1
ATOM 903 N N . LEU A 1 119 ? -4.684 -9.019 -19.171 1.00 87.44 119 LEU A N 1
ATOM 904 C CA . LEU A 1 119 ? -4.341 -7.925 -20.085 1.00 87.44 119 LEU A CA 1
ATOM 905 C C . LEU A 1 119 ? -2.954 -8.110 -20.711 1.00 87.44 119 LEU A C 1
ATOM 907 O O . LEU A 1 119 ? -2.768 -7.851 -21.902 1.00 87.44 119 LEU A O 1
ATOM 911 N N . PHE A 1 120 ? -1.984 -8.588 -19.928 1.00 83.62 120 PHE A N 1
ATOM 912 C CA . PHE A 1 120 ? -0.652 -8.899 -20.436 1.00 83.62 120 PHE A CA 1
ATOM 913 C C . PHE A 1 120 ? -0.696 -10.015 -21.491 1.00 83.62 120 PHE A C 1
ATOM 915 O O . PHE A 1 120 ? -0.141 -9.851 -22.578 1.00 83.62 120 PHE A O 1
ATOM 922 N N . GLY A 1 121 ? -1.405 -11.113 -21.211 1.00 87.69 121 GLY A N 1
ATOM 923 C CA . GLY A 1 121 ? -1.572 -12.229 -22.145 1.00 87.69 121 GLY A CA 1
ATOM 924 C C . GLY A 1 121 ? -2.277 -11.825 -23.444 1.00 87.69 121 GLY A C 1
ATOM 925 O O . GLY A 1 121 ? -1.811 -12.168 -24.534 1.00 87.69 121 GLY A O 1
ATOM 926 N N . ALA A 1 122 ? -3.340 -11.020 -23.346 1.00 88.62 122 ALA A N 1
ATOM 927 C CA . ALA A 1 122 ? -4.041 -10.476 -24.509 1.00 88.62 122 ALA A CA 1
ATOM 928 C C . ALA A 1 122 ? -3.103 -9.633 -25.390 1.00 88.62 122 ALA A C 1
ATOM 930 O O . ALA A 1 122 ? -3.081 -9.782 -26.612 1.00 88.62 122 ALA A O 1
ATOM 931 N N . ARG A 1 123 ? -2.257 -8.790 -24.781 1.00 84.62 123 ARG A N 1
ATOM 932 C CA . ARG A 1 123 ? -1.305 -7.961 -25.532 1.00 84.62 123 ARG A CA 1
ATOM 933 C C . ARG A 1 123 ? -0.208 -8.778 -26.214 1.00 84.62 123 ARG A C 1
ATOM 935 O O . ARG A 1 123 ? 0.154 -8.453 -27.342 1.00 84.62 123 ARG A O 1
ATOM 942 N N . VAL A 1 124 ? 0.330 -9.801 -25.550 1.00 87.38 124 VAL A N 1
ATOM 943 C CA . VAL A 1 124 ? 1.355 -10.684 -26.133 1.00 87.38 124 VAL A CA 1
ATOM 944 C C . VAL A 1 124 ? 0.794 -11.443 -27.335 1.00 87.38 124 VAL A C 1
ATOM 946 O O . VAL A 1 124 ? 1.459 -11.507 -28.366 1.00 87.38 124 VAL A O 1
ATOM 949 N N . SER A 1 125 ? -0.443 -11.933 -27.235 1.00 86.00 125 SER A N 1
ATOM 950 C CA . SER A 1 125 ? -1.110 -12.658 -28.326 1.00 86.00 125 SER A CA 1
ATOM 951 C C . SER A 1 125 ? -1.225 -11.796 -29.589 1.00 86.00 125 SER A C 1
ATOM 953 O O . SER A 1 125 ? -0.792 -12.218 -30.658 1.00 86.00 125 SER A O 1
ATOM 955 N N . LEU A 1 126 ? -1.654 -10.534 -29.448 1.00 86.88 126 LEU A N 1
ATOM 956 C CA . LEU A 1 126 ? -1.731 -9.581 -30.566 1.00 86.88 126 LEU A CA 1
ATOM 957 C C . LEU A 1 126 ? -0.370 -9.296 -31.221 1.00 86.88 126 LEU A C 1
ATOM 959 O O . LEU A 1 126 ? -0.293 -9.075 -32.427 1.00 86.88 126 LEU A O 1
ATOM 963 N N . ILE A 1 127 ? 0.715 -9.272 -30.440 1.00 86.38 127 ILE A N 1
ATOM 964 C CA . ILE A 1 127 ? 2.067 -9.062 -30.977 1.00 86.38 127 ILE A CA 1
ATOM 965 C C . ILE A 1 127 ? 2.506 -10.279 -31.797 1.00 86.38 127 ILE A C 1
ATOM 967 O O . ILE A 1 127 ? 3.068 -10.107 -32.876 1.00 86.38 127 ILE A O 1
ATOM 971 N N . ILE A 1 128 ? 2.241 -11.491 -31.303 1.00 83.75 128 ILE A N 1
ATOM 972 C CA . ILE A 1 128 ? 2.593 -12.738 -31.993 1.00 83.75 128 ILE A CA 1
ATOM 973 C C . ILE A 1 128 ? 1.822 -12.853 -33.313 1.00 83.75 128 ILE A C 1
ATOM 975 O O . ILE A 1 128 ? 2.432 -13.095 -34.353 1.00 83.75 128 ILE A O 1
ATOM 979 N N . GLU A 1 129 ? 0.511 -12.611 -33.295 1.00 85.00 129 GLU A N 1
ATOM 980 C CA . GLU A 1 129 ? -0.329 -12.618 -34.501 1.00 85.00 129 GLU A CA 1
ATOM 981 C C . GLU A 1 129 ? 0.102 -11.538 -35.503 1.00 85.00 129 GLU A C 1
ATOM 983 O O . GLU A 1 129 ? 0.223 -11.808 -36.698 1.00 85.00 129 GLU A O 1
ATOM 988 N N . GLY A 1 130 ? 0.435 -10.336 -35.019 1.00 79.69 130 GLY A N 1
ATOM 989 C CA . GLY A 1 130 ? 0.958 -9.254 -35.854 1.00 79.69 130 GLY A CA 1
ATOM 990 C C . GLY A 1 130 ? 2.312 -9.566 -36.504 1.00 79.69 130 GLY A C 1
ATOM 991 O O . GLY A 1 130 ? 2.580 -9.094 -37.607 1.00 79.69 130 GLY A O 1
ATOM 992 N N . GLN A 1 131 ? 3.161 -10.376 -35.863 1.00 73.50 131 GLN A N 1
ATOM 993 C CA . GLN A 1 131 ? 4.423 -10.845 -36.451 1.00 73.50 131 GLN A CA 1
ATOM 994 C C . GLN A 1 131 ? 4.211 -11.999 -37.440 1.00 73.50 131 GLN A C 1
ATOM 996 O O . GLN A 1 131 ? 4.907 -12.067 -38.451 1.00 73.50 131 GLN A O 1
ATOM 1001 N N . ALA A 1 132 ? 3.243 -12.884 -37.181 1.00 68.81 132 ALA A N 1
ATOM 1002 C CA . ALA A 1 132 ? 2.890 -13.985 -38.078 1.00 68.81 132 ALA A CA 1
ATOM 1003 C C . ALA A 1 132 ? 2.223 -13.500 -39.379 1.00 68.81 132 ALA A C 1
ATOM 1005 O O . ALA A 1 132 ? 2.357 -14.140 -40.419 1.00 68.81 132 ALA A O 1
ATOM 1006 N N . GLY A 1 133 ? 1.536 -12.356 -39.326 1.00 64.31 133 GLY A N 1
ATOM 1007 C CA . GLY A 1 133 ? 0.850 -11.746 -40.460 1.00 64.31 133 GLY A CA 1
ATOM 1008 C C . GLY A 1 133 ? 1.710 -10.877 -41.382 1.00 64.31 133 GLY A C 1
ATOM 1009 O O . GLY A 1 133 ? 1.151 -10.348 -42.336 1.00 64.31 133 GLY A O 1
ATOM 1010 N N . GLN A 1 134 ? 3.020 -10.696 -41.146 1.00 55.38 134 GLN A N 1
ATOM 1011 C CA . GLN A 1 134 ? 3.895 -9.980 -42.090 1.00 55.38 134 GLN A CA 1
ATOM 1012 C C . GLN A 1 134 ? 4.376 -10.923 -43.212 1.00 55.38 134 GLN A C 1
ATOM 1014 O O . GLN A 1 134 ? 5.291 -11.724 -42.989 1.00 55.38 134 GLN A O 1
ATOM 1019 N N . PRO A 1 135 ? 3.827 -10.830 -44.441 1.00 54.75 135 PRO A N 1
ATOM 1020 C CA . PRO A 1 135 ? 4.301 -11.615 -45.568 1.00 54.75 135 PRO A CA 1
ATOM 1021 C C . PRO A 1 135 ? 5.570 -10.941 -46.097 1.00 54.75 135 PRO A C 1
ATOM 1023 O O . PRO A 1 135 ? 5.493 -9.898 -46.739 1.00 54.75 135 PRO A O 1
ATOM 1026 N N . GLY A 1 136 ? 6.751 -11.492 -45.804 1.00 55.09 136 GLY A N 1
ATOM 1027 C CA . GLY A 1 136 ? 7.981 -10.981 -46.424 1.00 55.09 136 GLY A CA 1
ATOM 1028 C C . GLY A 1 136 ? 9.287 -11.095 -45.650 1.00 55.09 136 GLY A C 1
ATOM 1029 O O . GLY A 1 136 ? 10.319 -10.740 -46.217 1.00 55.09 136 GLY A O 1
ATOM 1030 N N . VAL A 1 137 ? 9.324 -11.632 -44.424 1.00 57.22 137 VAL A N 1
ATOM 1031 C CA . VAL A 1 137 ? 10.615 -12.052 -43.847 1.00 57.22 137 VAL A CA 1
ATOM 1032 C C . VAL A 1 137 ? 11.003 -13.378 -44.491 1.00 57.22 137 VAL A C 1
ATOM 1034 O O . VAL A 1 137 ? 10.859 -14.457 -43.920 1.00 57.22 137 VAL A O 1
ATOM 1037 N N . ASN A 1 138 ? 11.453 -13.273 -45.741 1.00 52.28 138 ASN A N 1
ATOM 1038 C CA . ASN A 1 138 ? 12.165 -14.305 -46.463 1.00 52.28 138 ASN A CA 1
ATOM 1039 C C . ASN A 1 138 ? 13.381 -14.653 -45.598 1.00 52.28 138 ASN A C 1
ATOM 1041 O O . ASN A 1 138 ? 14.380 -13.929 -45.596 1.00 52.28 138 ASN A O 1
ATOM 1045 N N . ARG A 1 139 ? 13.252 -15.691 -44.760 1.00 56.72 139 ARG A N 1
ATOM 1046 C CA . ARG A 1 139 ? 14.369 -16.263 -44.012 1.00 56.72 139 ARG A CA 1
ATOM 1047 C C . ARG A 1 139 ? 15.355 -16.736 -45.067 1.00 56.72 139 ARG A C 1
ATOM 1049 O O . ARG A 1 139 ? 15.224 -17.847 -45.568 1.00 56.72 139 ARG A O 1
ATOM 1056 N N . LYS A 1 140 ? 16.305 -15.871 -45.437 1.00 53.06 140 LYS A N 1
ATOM 1057 C CA . LYS A 1 140 ? 17.479 -16.271 -46.203 1.00 53.06 140 LYS A CA 1
ATOM 1058 C C . LYS A 1 140 ? 18.043 -17.472 -45.441 1.00 53.06 140 LYS A C 1
ATOM 1060 O O . LYS A 1 140 ? 18.361 -17.295 -44.261 1.00 53.06 140 LYS A O 1
ATOM 1065 N N . PRO A 1 141 ? 18.070 -18.679 -46.030 1.00 54.12 141 PRO A N 1
ATOM 1066 C CA . PRO A 1 141 ? 18.685 -19.814 -45.373 1.00 54.12 141 PRO A CA 1
ATOM 1067 C C . PRO A 1 141 ? 20.120 -19.387 -45.095 1.00 54.12 141 PRO A C 1
ATOM 1069 O O . PRO A 1 141 ? 20.856 -19.032 -46.013 1.00 54.12 141 PRO A O 1
ATOM 1072 N N . SER A 1 142 ? 20.462 -19.276 -43.814 1.00 58.78 142 SER A N 1
ATOM 1073 C CA . SER A 1 142 ? 21.823 -19.012 -43.386 1.00 58.78 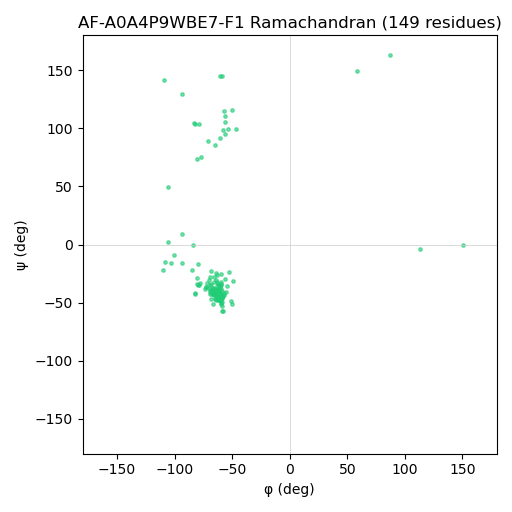142 SER A CA 1
ATOM 1074 C C . SER A 1 142 ? 22.671 -20.118 -43.988 1.00 58.78 142 SER A C 1
ATOM 1076 O O . SER A 1 142 ? 22.500 -21.279 -43.603 1.00 58.78 142 SER A O 1
ATOM 1078 N N . ASP A 1 143 ? 23.502 -19.747 -44.964 1.00 52.41 143 ASP A N 1
ATOM 1079 C CA . ASP A 1 143 ? 24.510 -20.600 -45.572 1.00 52.41 143 ASP A CA 1
ATOM 1080 C C . ASP A 1 143 ? 25.254 -21.299 -44.446 1.00 52.41 143 ASP A C 1
ATOM 1082 O O . ASP A 1 143 ? 26.115 -20.739 -43.767 1.00 52.41 143 ASP A O 1
ATOM 1086 N N . THR A 1 144 ? 24.863 -22.544 -44.212 1.00 58.97 144 THR A N 1
ATOM 1087 C CA . THR A 1 144 ? 25.605 -23.450 -43.362 1.00 58.97 144 THR A CA 1
ATOM 1088 C C . THR A 1 144 ? 26.707 -23.956 -44.270 1.00 58.97 144 THR A C 1
ATOM 1090 O O . THR A 1 144 ? 26.643 -25.061 -44.801 1.00 58.97 144 THR A O 1
ATOM 1093 N N . SER A 1 145 ? 27.687 -23.090 -44.537 1.00 56.38 145 SER A N 1
ATOM 1094 C CA . SER A 1 145 ? 28.959 -23.493 -45.109 1.00 56.38 145 SER A CA 1
ATOM 1095 C C . SER A 1 145 ? 29.621 -24.383 -44.066 1.00 56.38 145 SER A C 1
ATOM 1097 O O . SER A 1 145 ? 30.361 -23.924 -43.196 1.00 56.38 145 SER A O 1
ATOM 1099 N N . VAL A 1 146 ? 29.261 -25.664 -44.123 1.00 59.62 146 VAL A N 1
ATOM 1100 C CA . VAL A 1 146 ? 29.973 -26.772 -43.510 1.00 59.62 146 VAL A CA 1
ATOM 1101 C C . VAL A 1 146 ? 31.402 -26.650 -44.016 1.00 59.62 146 VAL A C 1
ATOM 1103 O O . VAL A 1 146 ? 31.704 -26.984 -45.163 1.00 59.62 146 VAL A O 1
ATOM 1106 N N . GLY A 1 147 ? 32.260 -26.070 -43.177 1.00 54.38 147 GLY A N 1
ATOM 1107 C CA . GLY A 1 147 ? 33.689 -26.025 -43.403 1.00 54.38 147 GLY A CA 1
ATOM 1108 C C . GLY A 1 147 ? 34.170 -27.456 -43.570 1.00 54.38 147 GLY A C 1
ATOM 1109 O O . GLY A 1 147 ? 34.234 -28.215 -42.605 1.00 54.38 147 GLY A O 1
ATOM 1110 N N . ARG A 1 148 ? 34.469 -27.823 -44.818 1.00 50.22 148 ARG A N 1
ATOM 1111 C CA . ARG A 1 148 ? 35.310 -28.967 -45.145 1.00 50.22 148 ARG A CA 1
ATOM 1112 C C . ARG A 1 148 ? 36.655 -28.730 -44.462 1.00 50.22 148 ARG A C 1
ATOM 1114 O O . ARG A 1 148 ? 37.486 -27.996 -44.984 1.00 50.22 148 ARG A O 1
ATOM 1121 N N . LEU A 1 149 ? 36.857 -29.345 -43.304 1.00 54.94 149 LEU A N 1
ATOM 1122 C CA . LEU A 1 149 ? 38.192 -29.693 -42.837 1.00 54.94 149 LEU A CA 1
ATOM 1123 C C . LEU A 1 149 ? 38.665 -30.841 -43.732 1.00 54.94 149 LEU A C 1
ATOM 1125 O O . LEU A 1 149 ? 38.368 -32.007 -43.488 1.00 54.94 149 LEU A O 1
ATOM 1129 N N . ALA A 1 150 ? 39.296 -30.470 -44.842 1.00 56.44 150 ALA A N 1
ATOM 1130 C CA . ALA A 1 150 ? 40.130 -31.362 -45.623 1.00 56.44 150 ALA A CA 1
ATOM 1131 C C . ALA A 1 150 ? 41.575 -31.184 -45.147 1.00 56.44 150 ALA A C 1
ATOM 1133 O O . ALA A 1 150 ? 42.046 -30.049 -45.098 1.00 56.44 150 ALA A O 1
ATOM 1134 N N . SER A 1 151 ? 42.196 -32.333 -44.851 1.00 58.22 151 SER A N 1
ATOM 1135 C CA . SER A 1 151 ? 43.639 -32.634 -44.799 1.00 58.22 151 SER A CA 1
ATOM 1136 C C . SER A 1 151 ? 44.521 -31.808 -43.869 1.00 58.22 151 SER A C 1
ATOM 1138 O O . SER A 1 151 ? 44.812 -30.643 -44.215 1.00 58.22 151 SER A O 1
#

pLDDT: mean 82.68, std 12.87, range [50.22, 98.12]